Protein AF-M0MX27-F1 (afdb_monomer_lite)

pLDDT: mean 81.48, std 14.52, range [34.75, 96.44]

Secondary structure (DSSP, 8-state):
----PPEEEEEEETTS--TTT-HHHHHHHHHHHHHS--TTSEEEEEE-GGGGGS-HHHHHHT---EEEPPHHHHHHS-HHHHHHHHHHSEEEEEEEEETTTTEEEEEEETTSPPHHHHHHHHHHHHHTT--HHHHHHHIIIIIS--S-HHHHHHHHTS-HHHHHHHHHHHHHHHH--

Radius of gyration: 20.08 Å; chains: 1; bounding box: 51×32×52 Å

Structure (mmCIF, N/CA/C/O backbone):
data_AF-M0MX27-F1
#
_entry.id   AF-M0MX27-F1
#
loop_
_atom_site.group_PDB
_atom_site.id
_atom_site.type_symbol
_atom_site.label_atom_id
_atom_site.label_alt_id
_atom_site.label_comp_id
_atom_site.label_asym_id
_atom_site.label_entity_id
_atom_site.label_seq_id
_atom_site.pdbx_PDB_ins_code
_atom_site.Cartn_x
_atom_site.Cartn_y
_atom_site.Cartn_z
_atom_site.occupancy
_atom_site.B_iso_or_equiv
_atom_site.auth_seq_id
_atom_site.auth_comp_id
_atom_site.auth_asym_id
_atom_site.auth_atom_id
_atom_site.pdbx_PDB_model_num
ATOM 1 N N . MET A 1 1 ? 11.249 -18.475 15.897 1.00 34.97 1 MET A N 1
ATOM 2 C CA . MET A 1 1 ? 10.900 -17.056 16.080 1.00 34.97 1 MET A CA 1
ATOM 3 C C . MET A 1 1 ? 9.989 -16.742 14.912 1.00 34.97 1 MET A C 1
ATOM 5 O O . MET A 1 1 ? 10.498 -16.538 13.819 1.00 34.97 1 MET A O 1
ATOM 9 N N . GLU A 1 2 ? 8.679 -16.933 15.076 1.00 34.75 2 GLU A N 1
ATOM 10 C CA . GLU A 1 2 ? 7.717 -16.575 14.026 1.00 34.75 2 GLU A CA 1
ATOM 11 C C . GLU A 1 2 ? 7.849 -15.070 13.804 1.00 34.75 2 GLU A C 1
ATOM 13 O O . GLU A 1 2 ? 7.748 -14.300 14.761 1.00 34.75 2 GLU A O 1
ATOM 18 N N . SER A 1 3 ? 8.163 -14.638 12.580 1.00 40.03 3 SER A N 1
ATOM 19 C CA . SER A 1 3 ? 7.874 -13.253 12.240 1.00 40.03 3 SER A CA 1
ATOM 20 C C . SER A 1 3 ? 6.366 -13.125 12.364 1.00 40.03 3 SER A C 1
ATOM 22 O O . SER A 1 3 ? 5.639 -13.855 11.700 1.00 40.03 3 SER A O 1
ATOM 24 N N . ALA A 1 4 ? 5.885 -12.258 13.252 1.00 55.31 4 ALA A N 1
ATOM 25 C CA . ALA A 1 4 ? 4.503 -11.823 13.159 1.00 55.31 4 ALA A CA 1
ATOM 26 C C . ALA A 1 4 ? 4.386 -11.136 11.793 1.00 55.31 4 ALA A C 1
ATOM 28 O O . ALA A 1 4 ? 4.920 -10.042 11.588 1.00 55.31 4 ALA A O 1
ATOM 29 N N . ASP A 1 5 ? 3.863 -11.850 10.804 1.00 77.56 5 ASP A N 1
ATOM 30 C CA . ASP A 1 5 ? 3.727 -11.319 9.459 1.00 77.56 5 ASP A CA 1
ATOM 31 C C . ASP A 1 5 ? 2.783 -10.119 9.493 1.00 77.56 5 ASP A C 1
ATOM 33 O O . ASP A 1 5 ? 1.868 -10.047 10.310 1.00 77.56 5 ASP A O 1
ATOM 37 N N . ARG A 1 6 ? 3.050 -9.131 8.635 1.00 85.06 6 ARG A N 1
ATOM 38 C CA . ARG A 1 6 ? 2.190 -7.952 8.518 1.00 85.06 6 ARG A CA 1
ATOM 39 C C . ARG A 1 6 ? 0.797 -8.407 8.086 1.00 85.06 6 ARG A C 1
ATOM 41 O O . ARG A 1 6 ? 0.659 -9.120 7.089 1.00 85.06 6 ARG A O 1
ATOM 48 N N . GLU A 1 7 ? -0.212 -7.959 8.809 1.00 88.50 7 GLU A N 1
ATOM 49 C CA . GLU A 1 7 ? -1.615 -8.248 8.557 1.00 88.50 7 GLU A CA 1
ATOM 50 C C . GLU A 1 7 ? -2.208 -7.187 7.631 1.00 88.50 7 GLU A C 1
ATOM 52 O O . GLU A 1 7 ? -1.763 -6.035 7.618 1.00 88.50 7 GLU A O 1
ATOM 57 N N . LEU A 1 8 ? -3.220 -7.569 6.849 1.00 89.38 8 LEU A N 1
ATOM 58 C CA . LEU A 1 8 ? -4.034 -6.599 6.127 1.00 89.38 8 LEU A CA 1
ATOM 59 C C . LEU A 1 8 ? -5.048 -6.014 7.103 1.00 89.38 8 LEU A C 1
ATOM 61 O O . LEU A 1 8 ? -5.839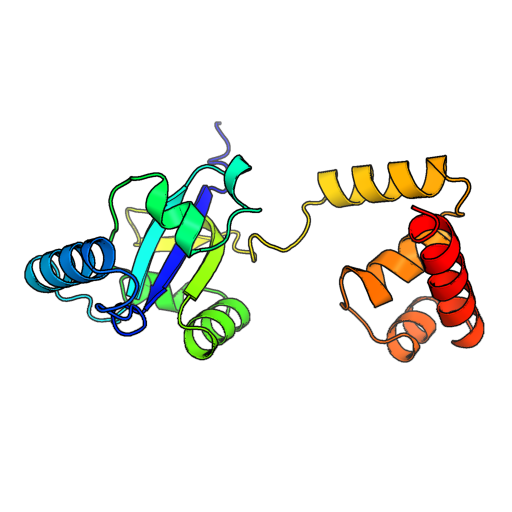 -6.748 7.692 1.00 89.38 8 LEU A O 1
ATOM 65 N N . ILE A 1 9 ? -5.032 -4.697 7.261 1.00 91.06 9 ILE A N 1
ATOM 66 C CA . ILE A 1 9 ? -5.919 -3.988 8.177 1.00 91.06 9 ILE A CA 1
ATOM 67 C C . ILE A 1 9 ? -6.643 -2.897 7.399 1.00 91.06 9 ILE A C 1
ATOM 69 O O . ILE A 1 9 ? -6.032 -2.072 6.720 1.00 91.06 9 ILE A O 1
ATOM 73 N N . THR A 1 10 ? -7.967 -2.894 7.487 1.00 90.75 10 THR A N 1
ATOM 74 C CA . THR A 1 10 ? -8.823 -1.865 6.896 1.00 90.75 10 THR A CA 1
ATOM 75 C C . THR A 1 10 ? -9.286 -0.922 7.990 1.00 90.75 10 THR A C 1
ATOM 77 O O . THR A 1 10 ? -9.959 -1.370 8.915 1.00 90.75 10 THR A O 1
ATOM 80 N N . LEU A 1 11 ? -8.959 0.366 7.884 1.00 90.06 11 LEU A N 1
ATOM 81 C CA . LEU A 1 11 ? -9.468 1.416 8.765 1.00 90.06 11 LEU A CA 1
ATOM 82 C C . LEU A 1 11 ? -10.557 2.203 8.043 1.00 90.06 11 LEU A C 1
ATOM 84 O O . LEU A 1 11 ? -10.432 2.476 6.851 1.00 90.06 11 LEU A O 1
ATOM 88 N N . PHE A 1 12 ? -11.619 2.571 8.751 1.00 87.56 12 PHE A N 1
ATOM 89 C CA . PHE A 1 12 ? -12.753 3.283 8.172 1.00 87.56 12 PHE A CA 1
ATOM 90 C C . PHE A 1 12 ? -13.439 4.188 9.195 1.00 87.56 12 PHE A C 1
ATOM 92 O O . PHE A 1 12 ? -13.598 3.845 10.370 1.00 87.56 12 PHE A O 1
ATOM 99 N N . GLU A 1 13 ? -13.837 5.373 8.739 1.00 85.94 13 GLU A N 1
ATOM 100 C CA . GLU A 1 13 ? -14.572 6.348 9.526 1.00 85.94 13 GLU A CA 1
ATOM 101 C C . GLU A 1 13 ? -16.010 5.873 9.719 1.00 85.94 13 GLU A C 1
ATOM 103 O O . GLU A 1 13 ? -16.756 5.594 8.781 1.00 85.94 13 GLU A O 1
ATOM 108 N N . THR A 1 14 ? -16.448 5.859 10.971 1.00 72.12 14 THR A N 1
ATOM 109 C CA . THR A 1 14 ? -17.791 5.413 11.346 1.00 72.12 14 THR A CA 1
ATOM 110 C C . THR A 1 14 ? -18.919 6.277 10.775 1.00 72.12 14 THR A C 1
ATOM 112 O O . THR A 1 14 ? -20.075 5.855 10.785 1.00 72.12 14 THR A O 1
ATOM 115 N N . LYS A 1 15 ? -18.634 7.512 10.339 1.00 64.81 15 LYS A N 1
ATOM 116 C CA . LYS A 1 15 ? -19.615 8.434 9.735 1.00 64.81 15 LYS A CA 1
ATOM 117 C C . LYS A 1 15 ? -19.691 8.326 8.212 1.00 64.81 15 LYS A C 1
ATOM 119 O O . LYS A 1 15 ? -20.680 8.787 7.654 1.00 64.81 15 LYS A O 1
ATOM 124 N N . ALA A 1 16 ? -18.691 7.729 7.564 1.00 56.47 16 ALA A N 1
ATOM 125 C CA . ALA A 1 16 ? -18.582 7.692 6.107 1.00 56.47 16 ALA A CA 1
ATOM 126 C C . ALA A 1 16 ? -19.465 6.614 5.448 1.00 56.47 16 ALA A C 1
ATOM 128 O O . ALA A 1 16 ? -19.604 6.590 4.227 1.00 56.47 16 ALA A O 1
ATOM 129 N N . VAL A 1 17 ? -20.084 5.727 6.233 1.00 57.91 17 VAL A N 1
ATOM 130 C CA . VAL A 1 17 ? -20.996 4.703 5.712 1.00 57.91 17 VAL A CA 1
ATOM 131 C C . VAL A 1 17 ? -22.394 5.287 5.534 1.00 57.91 17 VAL A C 1
ATOM 133 O O . VAL A 1 17 ? -23.084 5.566 6.516 1.00 57.91 17 VAL A O 1
ATOM 136 N N . ASP A 1 18 ? -22.836 5.419 4.283 1.00 60.12 18 ASP A N 1
ATOM 137 C CA . ASP A 1 18 ? -24.215 5.785 3.965 1.00 60.12 18 ASP A CA 1
ATOM 138 C C . ASP A 1 18 ? -25.169 4.605 4.269 1.00 60.12 18 ASP A C 1
ATOM 140 O O . ASP A 1 18 ? -25.081 3.545 3.638 1.00 60.12 18 ASP A O 1
ATOM 144 N N . PRO A 1 19 ? -26.121 4.769 5.211 1.00 58.81 19 PRO A N 1
ATOM 145 C CA . PRO A 1 19 ? -27.066 3.718 5.580 1.00 58.81 19 PRO A CA 1
ATOM 146 C C . PRO A 1 19 ? -27.989 3.289 4.437 1.00 58.81 19 PRO A C 1
ATOM 148 O O . PRO A 1 19 ? -28.579 2.212 4.508 1.00 58.81 19 PRO A O 1
ATOM 151 N N . ASN A 1 20 ? -28.153 4.127 3.409 1.00 61.09 20 ASN A N 1
ATOM 152 C CA . ASN A 1 20 ? -29.026 3.834 2.276 1.00 61.09 20 ASN A CA 1
ATOM 153 C C . ASN A 1 20 ? -28.351 2.925 1.248 1.00 61.09 20 ASN A C 1
ATOM 155 O O . ASN A 1 20 ? -29.034 2.143 0.589 1.00 61.09 20 ASN A O 1
ATOM 159 N N . THR A 1 21 ? -27.027 3.013 1.115 1.00 60.88 21 THR A N 1
ATOM 160 C CA . THR A 1 21 ? -26.244 2.142 0.231 1.00 60.88 21 THR A CA 1
ATOM 161 C C . THR A 1 21 ? -25.744 0.890 0.946 1.00 60.88 21 THR A C 1
ATOM 163 O O . THR A 1 21 ? -25.682 -0.159 0.310 1.00 60.88 21 THR A O 1
ATOM 166 N N . GLN A 1 22 ? -25.440 0.951 2.251 1.00 58.53 22 GLN A N 1
ATOM 167 C CA . GLN A 1 22 ? -24.951 -0.201 3.024 1.00 58.53 22 GLN A CA 1
ATOM 168 C C . GLN A 1 22 ? -25.613 -0.320 4.415 1.00 58.53 22 GLN A C 1
ATOM 170 O O . GLN A 1 22 ? -25.009 0.009 5.441 1.00 58.53 22 GLN A O 1
ATOM 175 N N . PRO A 1 23 ? -26.862 -0.823 4.483 1.00 65.81 23 PRO A N 1
ATOM 176 C CA . PRO A 1 23 ? -27.666 -0.820 5.708 1.00 65.81 23 PRO A CA 1
ATOM 177 C C . PRO A 1 23 ? -27.153 -1.769 6.802 1.00 65.81 23 PRO A C 1
ATOM 179 O O . PRO A 1 23 ? -27.266 -1.446 7.985 1.00 65.81 23 PRO A O 1
ATOM 182 N N . GLU A 1 24 ? -26.576 -2.918 6.442 1.00 65.25 24 GLU A N 1
ATOM 183 C CA . GLU A 1 24 ? -26.040 -3.885 7.415 1.00 65.25 24 GLU A CA 1
ATOM 184 C C . GLU A 1 24 ? -24.721 -3.402 8.038 1.00 65.25 24 GLU A C 1
ATOM 186 O O . GLU A 1 24 ? -24.561 -3.469 9.258 1.00 65.25 24 GLU A O 1
ATOM 191 N N . LEU A 1 25 ? -23.825 -2.806 7.237 1.00 62.59 25 LEU A N 1
ATOM 192 C CA . LEU A 1 25 ? -22.612 -2.142 7.730 1.00 62.59 25 LEU A CA 1
ATOM 193 C C . LEU A 1 25 ? -22.977 -0.969 8.645 1.00 62.59 25 LEU A C 1
ATOM 195 O O . LEU A 1 25 ? -22.477 -0.877 9.764 1.00 62.59 25 LEU A O 1
ATOM 199 N N . ALA A 1 26 ? -23.907 -0.110 8.219 1.00 64.44 26 ALA A N 1
ATOM 200 C CA . ALA A 1 26 ? -24.359 1.013 9.035 1.00 64.44 26 ALA A CA 1
ATOM 201 C C . ALA A 1 26 ? -24.946 0.553 10.382 1.00 64.44 26 ALA A C 1
ATOM 203 O O . ALA A 1 26 ? -24.665 1.174 11.408 1.00 64.44 26 ALA A O 1
ATOM 204 N N . ARG A 1 27 ? -25.704 -0.557 10.408 1.00 65.50 27 ARG A N 1
ATOM 205 C CA . ARG A 1 27 ? -26.219 -1.172 11.645 1.00 65.50 27 ARG A CA 1
ATOM 206 C C . ARG A 1 27 ? -25.106 -1.700 12.537 1.00 65.50 27 ARG A C 1
ATOM 208 O O . ARG A 1 27 ? -25.087 -1.349 13.713 1.00 65.50 27 ARG A O 1
ATOM 215 N N . GLN A 1 28 ? -24.165 -2.475 12.000 1.00 64.06 28 GLN A N 1
ATOM 216 C CA . GLN A 1 28 ? -23.041 -2.983 12.790 1.00 64.06 28 GLN A CA 1
ATOM 217 C C . GLN A 1 28 ? -22.176 -1.847 13.340 1.00 64.06 28 GLN A C 1
ATOM 219 O O . GLN A 1 28 ? -21.775 -1.901 14.500 1.00 64.06 28 GLN A O 1
ATOM 224 N N . MET A 1 29 ? -21.930 -0.785 12.569 1.00 61.94 29 MET A N 1
ATOM 2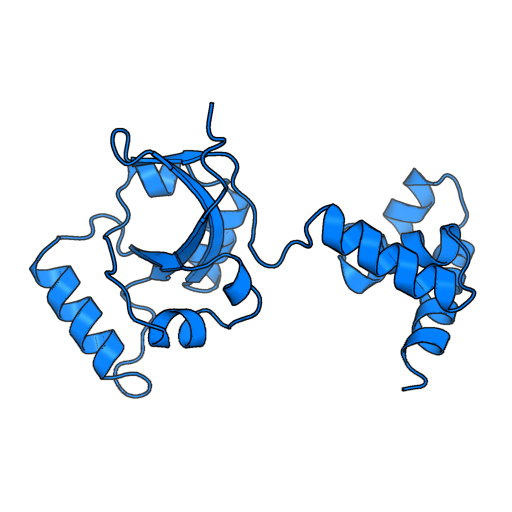25 C CA . MET A 1 29 ? -21.204 0.391 13.058 1.00 61.94 29 MET A CA 1
ATOM 226 C C . MET A 1 29 ? -21.987 1.147 14.136 1.00 61.94 29 MET A C 1
ATOM 228 O O . MET A 1 29 ? -21.386 1.620 15.099 1.00 61.94 29 MET A O 1
ATOM 232 N N . LEU A 1 30 ? -23.318 1.233 14.025 1.00 63.06 30 LEU A N 1
ATOM 233 C CA . LEU A 1 30 ? -24.173 1.789 15.078 1.00 63.06 30 LEU A CA 1
ATOM 234 C C . LEU A 1 30 ? -24.120 0.949 16.360 1.00 63.06 30 LEU A C 1
ATOM 236 O O . LEU A 1 30 ? -23.945 1.506 17.441 1.00 63.06 30 LEU A O 1
ATOM 240 N N . GLU A 1 31 ? -24.225 -0.375 16.243 1.00 60.94 31 GLU A N 1
ATOM 241 C CA . GLU A 1 31 ? -24.144 -1.305 17.374 1.00 60.94 31 GLU A CA 1
ATOM 242 C C . GLU A 1 31 ? -22.762 -1.262 18.043 1.00 60.94 31 GLU A C 1
ATOM 244 O O . GLU A 1 31 ? -22.656 -1.252 19.275 1.00 60.94 31 GLU A O 1
ATOM 249 N N . SER A 1 32 ? -21.704 -1.156 17.236 1.00 53.88 32 SER A N 1
ATOM 250 C CA . SER A 1 32 ? -20.318 -1.007 17.690 1.00 53.88 32 SER A CA 1
ATOM 251 C C . SER A 1 32 ? -20.106 0.325 18.407 1.00 53.88 32 SER A C 1
ATOM 253 O O . SER A 1 32 ? -19.548 0.331 19.498 1.00 53.88 32 SER A O 1
ATOM 255 N N . ARG A 1 33 ? -20.646 1.433 17.874 1.00 52.28 33 ARG A N 1
ATOM 256 C CA . ARG A 1 33 ? -20.658 2.757 18.528 1.00 52.28 33 ARG A CA 1
ATOM 257 C C . ARG A 1 33 ? -21.365 2.746 19.880 1.00 52.28 33 ARG A C 1
ATOM 259 O O . ARG A 1 33 ? -20.953 3.459 20.788 1.00 52.28 33 ARG A O 1
ATOM 266 N N . THR A 1 34 ? -22.437 1.966 20.024 1.00 50.59 34 THR A N 1
ATOM 267 C CA . THR A 1 34 ? -23.141 1.832 21.310 1.00 50.59 34 THR A CA 1
ATOM 268 C C . THR A 1 34 ? -22.417 0.941 22.318 1.00 50.59 34 THR A C 1
ATOM 270 O O . THR A 1 34 ? -22.643 1.098 23.515 1.00 50.59 34 THR A O 1
ATOM 273 N N . LYS A 1 35 ? -21.556 0.016 21.870 1.00 46.22 35 LYS A N 1
ATOM 274 C CA . LYS A 1 35 ? -20.771 -0.868 22.752 1.00 46.22 35 LYS A CA 1
ATOM 275 C C . LYS A 1 35 ? -19.398 -0.314 23.104 1.00 46.22 35 LYS A C 1
ATOM 277 O O . LYS A 1 35 ? -18.900 -0.602 24.187 1.00 46.22 35 LYS A O 1
ATOM 282 N N . VAL A 1 36 ? -18.801 0.473 22.218 1.00 46.38 36 VAL A N 1
ATOM 283 C CA . VAL A 1 36 ? -17.537 1.151 22.457 1.00 46.38 36 VAL A CA 1
ATOM 284 C C . VAL A 1 36 ? -17.676 2.562 21.921 1.00 46.38 36 VAL A C 1
ATOM 286 O O . VAL A 1 36 ? -17.872 2.764 20.722 1.00 46.38 36 VAL A O 1
ATOM 289 N N . ALA A 1 37 ? -17.597 3.546 22.813 1.00 46.06 37 ALA A N 1
ATOM 290 C CA . ALA A 1 37 ? -17.372 4.919 22.409 1.00 46.06 37 ALA A CA 1
ATOM 291 C C . ALA A 1 37 ? -16.020 4.936 21.682 1.00 46.06 37 ALA A C 1
ATOM 293 O O . ALA A 1 37 ? -14.976 4.961 22.320 1.00 46.06 37 ALA A O 1
ATOM 294 N N . SER A 1 38 ? -16.025 4.794 20.354 1.00 54.91 38 SER A N 1
ATOM 295 C CA . SER A 1 38 ? -14.837 5.025 19.538 1.00 54.91 38 SER A CA 1
ATOM 296 C C . SER A 1 38 ? -14.507 6.501 19.714 1.00 54.91 38 SER A C 1
ATOM 298 O O . SER A 1 38 ? -15.138 7.360 19.100 1.00 54.91 38 SER A O 1
ATOM 300 N N . GLU A 1 39 ? -13.581 6.782 20.628 1.00 63.84 39 GLU A N 1
ATOM 301 C CA . GLU A 1 39 ? -13.116 8.130 20.972 1.00 63.84 39 GLU A CA 1
ATOM 302 C C . GLU A 1 39 ? -12.617 8.862 19.717 1.00 63.84 39 GLU A C 1
ATOM 304 O O . GLU A 1 39 ? -12.821 10.063 19.565 1.00 63.84 39 GLU A O 1
ATOM 309 N N . THR A 1 40 ? -12.083 8.104 18.755 1.00 80.94 40 THR A N 1
ATOM 310 C CA . THR A 1 40 ? -11.529 8.603 17.493 1.00 80.94 40 THR A CA 1
ATOM 311 C C . THR A 1 40 ? -12.531 8.674 16.337 1.00 80.94 40 THR A C 1
ATOM 313 O O . THR A 1 40 ? -12.258 9.315 15.326 1.00 80.94 40 THR A O 1
ATOM 316 N N . GLY A 1 41 ? -13.684 8.006 16.433 1.00 84.25 41 GLY A N 1
ATOM 317 C CA . GLY A 1 41 ? -14.641 7.886 15.331 1.00 84.25 41 GLY A CA 1
ATOM 318 C C . GLY A 1 41 ? -14.243 6.904 14.219 1.00 84.25 41 GLY A C 1
ATOM 319 O O . GLY A 1 41 ? -14.989 6.803 13.239 1.00 84.25 41 GLY A O 1
ATOM 320 N N . TYR A 1 42 ? -13.150 6.151 14.373 1.00 87.62 42 TYR A N 1
ATOM 321 C CA . TYR A 1 42 ? -12.682 5.143 13.416 1.00 87.62 42 TYR A CA 1
ATOM 322 C C . TYR A 1 42 ? -12.837 3.709 13.944 1.00 87.62 42 TYR A C 1
ATOM 324 O O . TYR A 1 42 ? -12.729 3.442 15.147 1.00 87.62 42 TYR A O 1
ATOM 332 N N . MET A 1 43 ? -13.055 2.768 13.023 1.00 87.12 43 MET A N 1
ATOM 333 C CA . MET A 1 43 ? -12.933 1.329 13.274 1.00 87.12 43 MET A CA 1
ATOM 334 C C . MET A 1 43 ? -11.857 0.716 12.385 1.00 87.12 43 MET A C 1
ATOM 336 O O . MET A 1 43 ? -11.546 1.244 11.321 1.00 87.12 43 MET A O 1
ATOM 340 N N . MET A 1 44 ? -11.320 -0.415 12.827 1.00 89.31 44 MET A N 1
ATOM 341 C CA . MET A 1 44 ? -10.407 -1.257 12.073 1.00 89.31 44 MET A CA 1
ATOM 342 C C . MET A 1 44 ? -10.938 -2.684 11.961 1.00 89.31 44 MET A C 1
ATOM 344 O O . MET A 1 44 ? -11.657 -3.171 12.837 1.00 89.31 44 MET A O 1
ATOM 348 N N . LYS A 1 45 ? -10.560 -3.368 10.886 1.00 87.94 45 LYS A N 1
ATOM 349 C CA . LYS A 1 45 ? -10.872 -4.775 10.647 1.00 87.94 45 LYS A CA 1
ATOM 350 C C . LYS A 1 45 ? -9.641 -5.485 10.097 1.00 87.94 45 LYS A C 1
ATOM 352 O O . LYS A 1 45 ? -8.987 -4.960 9.200 1.00 87.94 45 LYS A O 1
ATOM 357 N N . PHE A 1 46 ? -9.364 -6.674 10.618 1.00 87.38 46 PHE A N 1
ATOM 358 C CA . PHE A 1 46 ? -8.297 -7.542 10.128 1.00 87.38 46 PHE A CA 1
ATOM 359 C C . PHE A 1 46 ? -8.806 -8.384 8.958 1.00 87.38 46 PHE A C 1
ATOM 361 O O . PHE A 1 46 ? -9.937 -8.876 8.976 1.00 87.38 46 PHE A O 1
ATOM 368 N N . GLY A 1 47 ? -7.968 -8.543 7.944 1.00 84.38 47 GLY A N 1
ATOM 369 C CA . GLY A 1 47 ? -8.235 -9.342 6.760 1.00 84.38 47 GLY A CA 1
ATOM 370 C C . GLY A 1 47 ? -7.025 -10.176 6.358 1.00 84.38 47 GLY A C 1
ATOM 371 O O . GLY A 1 47 ? -5.915 -10.013 6.866 1.00 84.38 47 GLY A O 1
ATOM 372 N N . GLU A 1 48 ? -7.237 -11.079 5.407 1.00 81.62 48 GLU A N 1
ATOM 373 C CA . GLU A 1 48 ? -6.141 -11.848 4.824 1.00 81.62 48 GLU A CA 1
ATOM 374 C C . GLU A 1 48 ? -5.352 -11.001 3.826 1.00 81.62 48 GLU A C 1
ATOM 376 O O . GLU A 1 48 ? -5.918 -10.266 3.019 1.00 81.62 48 GLU A O 1
ATOM 381 N N . ARG A 1 49 ? -4.026 -11.155 3.813 1.00 76.75 49 ARG A N 1
ATOM 382 C CA . ARG A 1 49 ? -3.135 -10.425 2.897 1.00 76.75 49 ARG A CA 1
ATOM 383 C C . ARG A 1 49 ? -3.455 -10.656 1.413 1.00 76.75 49 ARG A C 1
ATOM 385 O O . ARG A 1 49 ? -3.228 -9.769 0.591 1.00 76.75 49 ARG A O 1
ATOM 392 N N . SER A 1 50 ? -4.012 -11.819 1.074 1.00 76.00 50 SER A N 1
ATOM 393 C CA . SER A 1 50 ? -4.541 -12.163 -0.257 1.00 76.00 50 SER A CA 1
ATOM 394 C C . SER A 1 50 ? -5.632 -11.195 -0.735 1.00 76.00 50 SER A C 1
ATOM 396 O O . SER A 1 50 ? -5.785 -10.992 -1.938 1.00 76.00 50 SER A O 1
ATOM 398 N N . HIS A 1 51 ? -6.347 -10.550 0.188 1.00 79.38 51 HIS A N 1
ATOM 399 C CA . HIS A 1 51 ? -7.465 -9.653 -0.093 1.00 79.38 51 HIS A CA 1
ATOM 400 C C . HIS A 1 51 ? -7.067 -8.192 -0.309 1.00 79.38 51 HIS A C 1
ATOM 402 O O . HIS A 1 51 ? -7.935 -7.359 -0.527 1.00 79.38 51 HIS A O 1
ATOM 408 N N . ARG A 1 52 ? -5.774 -7.861 -0.330 1.00 76.88 52 ARG A N 1
ATOM 409 C CA . ARG A 1 52 ? -5.279 -6.483 -0.534 1.00 76.88 52 ARG A CA 1
ATOM 410 C C . ARG A 1 52 ? -5.764 -5.795 -1.822 1.00 76.88 52 ARG A C 1
ATOM 412 O O . ARG A 1 52 ? -5.675 -4.581 -1.940 1.00 76.88 52 ARG A O 1
ATOM 419 N N . ALA A 1 53 ? -6.174 -6.585 -2.819 1.00 70.62 53 ALA A N 1
ATOM 420 C CA . ALA A 1 53 ? -6.674 -6.095 -4.103 1.00 70.62 53 ALA A CA 1
ATOM 421 C C . ALA A 1 53 ? -8.183 -5.807 -4.076 1.00 70.62 53 ALA A C 1
ATOM 423 O O . ALA A 1 53 ? -8.716 -5.249 -5.033 1.00 70.62 53 ALA A O 1
ATOM 424 N N . LEU A 1 54 ? -8.874 -6.217 -3.010 1.00 73.88 54 LEU A N 1
ATOM 425 C CA . LEU A 1 54 ? -10.283 -5.924 -2.813 1.00 73.88 54 LEU A CA 1
ATOM 426 C C . LEU A 1 54 ? -10.460 -4.458 -2.442 1.00 73.88 54 LEU A C 1
ATOM 428 O O . LEU A 1 54 ? -9.618 -3.872 -1.758 1.00 73.88 54 LEU A O 1
ATOM 432 N N . SER A 1 55 ? -11.581 -3.868 -2.854 1.00 67.94 55 SER A N 1
ATOM 433 C CA . SER A 1 55 ? -11.957 -2.564 -2.323 1.00 67.94 55 SER A CA 1
ATOM 434 C C . SER A 1 55 ? -12.207 -2.671 -0.815 1.00 67.94 55 SER A C 1
ATOM 436 O O . SER A 1 55 ? -12.469 -3.747 -0.277 1.00 67.94 55 SER A O 1
ATOM 438 N N . VAL A 1 56 ? -12.143 -1.541 -0.113 1.00 63.91 56 VAL A N 1
ATOM 439 C CA . VAL A 1 56 ? -12.452 -1.461 1.328 1.00 63.91 56 VAL A CA 1
ATOM 440 C C . VAL A 1 56 ? -13.821 -2.074 1.650 1.00 63.91 56 VAL A C 1
ATOM 442 O O . VAL A 1 56 ? -13.976 -2.723 2.682 1.00 63.91 56 VAL A O 1
ATOM 445 N N . TYR A 1 57 ? -14.794 -1.909 0.752 1.00 64.81 57 TYR A N 1
ATOM 446 C CA . TYR A 1 57 ? -16.148 -2.430 0.921 1.00 64.81 57 TYR A CA 1
ATOM 447 C C . TYR A 1 57 ? -16.227 -3.940 0.668 1.00 64.81 57 TYR A C 1
ATOM 449 O O . TYR A 1 57 ? -16.832 -4.656 1.460 1.00 64.81 57 TYR A O 1
ATOM 457 N N . ASP A 1 58 ? -15.530 -4.446 -0.350 1.00 67.81 58 ASP A N 1
ATOM 458 C CA . ASP A 1 58 ? -15.447 -5.891 -0.600 1.00 67.81 58 ASP A CA 1
ATOM 459 C C . ASP A 1 58 ? -14.719 -6.612 0.550 1.00 67.81 58 ASP A C 1
ATOM 461 O O . ASP A 1 58 ? -15.123 -7.691 0.979 1.00 67.81 58 ASP A O 1
ATOM 465 N N . ALA A 1 59 ? -13.674 -5.992 1.116 1.00 60.16 59 ALA A N 1
ATOM 466 C CA . ALA A 1 59 ? -12.972 -6.502 2.295 1.00 60.16 59 ALA A CA 1
ATOM 467 C C . ALA A 1 59 ? -13.866 -6.520 3.553 1.00 60.16 59 ALA A C 1
ATOM 469 O O . ALA A 1 59 ? -13.702 -7.363 4.447 1.00 60.16 59 ALA A O 1
ATOM 470 N N . TYR A 1 60 ? -14.844 -5.616 3.635 1.00 61.09 60 TYR A N 1
ATOM 471 C CA . TYR A 1 60 ? -15.825 -5.608 4.713 1.00 61.09 60 TYR A CA 1
ATOM 472 C C . TYR A 1 60 ? -16.824 -6.775 4.600 1.00 61.09 60 TYR A C 1
ATOM 474 O O . TYR A 1 60 ? -17.068 -7.452 5.605 1.00 61.09 60 TYR A O 1
ATOM 482 N N . ASP A 1 61 ? -17.300 -7.087 3.395 1.00 65.62 61 ASP A N 1
ATOM 483 C CA . ASP A 1 61 ? -18.270 -8.166 3.140 1.00 65.62 61 ASP A CA 1
ATOM 484 C C . ASP A 1 61 ? -17.723 -9.577 3.403 1.00 65.62 61 ASP A C 1
ATOM 486 O O . ASP A 1 61 ? -18.488 -10.508 3.659 1.00 65.62 61 ASP A O 1
ATOM 490 N N . LEU A 1 62 ? -16.398 -9.743 3.453 1.00 63.41 62 LEU A N 1
ATOM 491 C CA . LEU A 1 62 ? -15.754 -11.016 3.804 1.00 63.41 62 LEU A CA 1
ATOM 492 C C . LEU A 1 62 ? -16.014 -11.496 5.248 1.00 63.41 62 LEU A C 1
ATOM 494 O O . LEU A 1 62 ? -15.571 -12.578 5.626 1.00 63.41 62 LEU A O 1
ATOM 498 N N . GLY A 1 63 ? -16.731 -10.718 6.067 1.00 57.31 63 GLY A N 1
ATOM 499 C CA . GLY A 1 63 ? -16.999 -11.049 7.470 1.00 57.31 63 GLY A CA 1
ATOM 500 C C . GLY A 1 63 ? -15.771 -10.871 8.372 1.00 57.31 63 GLY A C 1
ATOM 501 O O . GLY A 1 63 ? -14.673 -10.596 7.897 1.00 57.31 63 GLY A O 1
ATOM 502 N N . GLY A 1 64 ? -15.960 -10.926 9.690 1.00 63.91 64 GLY A N 1
ATOM 503 C CA . GLY A 1 64 ? -14.916 -10.646 10.689 1.00 63.91 64 GLY A CA 1
ATOM 504 C C . GLY A 1 64 ? -15.319 -9.537 11.661 1.00 63.91 64 GLY A C 1
ATOM 505 O O . GLY A 1 64 ? -16.175 -8.711 11.350 1.00 63.91 64 GLY A O 1
ATOM 506 N N . GLN A 1 65 ? -14.736 -9.542 12.861 1.00 71.50 65 GLN A N 1
ATOM 507 C CA . GLN A 1 65 ? -15.054 -8.549 13.888 1.00 71.50 65 GLN A CA 1
ATOM 508 C C . GLN A 1 65 ? -14.370 -7.212 13.588 1.00 71.50 65 GLN A C 1
ATOM 510 O O . GLN A 1 65 ? -13.182 -7.166 13.272 1.00 71.50 65 GLN A O 1
ATOM 515 N N . GLY A 1 66 ? -15.142 -6.129 13.685 1.00 79.06 66 GLY A N 1
ATOM 516 C CA . GLY A 1 66 ? -14.619 -4.768 13.690 1.00 79.06 66 GLY A CA 1
ATOM 517 C C . GLY A 1 66 ? -14.241 -4.348 15.106 1.00 79.06 66 GLY A C 1
ATOM 518 O O . GLY A 1 66 ? -14.966 -4.641 16.059 1.00 79.06 66 GLY A O 1
ATOM 519 N N . TYR A 1 67 ? -13.125 -3.639 15.228 1.00 82.69 67 TYR A N 1
ATOM 520 C CA . TYR A 1 67 ? -12.607 -3.127 16.490 1.00 82.69 67 TYR A CA 1
ATOM 521 C C . TYR A 1 67 ? -12.516 -1.599 16.434 1.00 82.69 67 TYR A C 1
ATOM 523 O O . TYR A 1 67 ? -12.192 -1.045 15.384 1.00 82.69 67 TYR A O 1
ATOM 531 N N . PRO A 1 68 ? -12.800 -0.888 17.530 1.00 85.19 68 PRO A N 1
ATOM 532 C CA . PRO A 1 68 ? -12.578 0.551 17.599 1.00 85.19 68 PRO A CA 1
ATOM 533 C C . PRO A 1 68 ? -11.077 0.854 17.525 1.00 85.19 68 PRO A C 1
ATOM 535 O O . PRO A 1 68 ? -10.265 0.148 18.120 1.00 85.19 68 PRO A O 1
ATOM 538 N N . VAL A 1 69 ? -10.712 1.919 16.815 1.00 88.69 69 VAL A N 1
ATOM 539 C CA . VAL A 1 69 ? -9.331 2.419 16.791 1.00 88.69 69 VAL A CA 1
ATOM 540 C C . VAL A 1 69 ? -9.135 3.335 17.998 1.00 88.69 69 VAL A C 1
ATOM 542 O O . VAL A 1 69 ? -9.865 4.317 18.145 1.00 88.69 69 VAL A O 1
ATOM 545 N N . SER A 1 70 ? -8.179 3.016 18.871 1.00 88.94 70 SER A N 1
ATOM 546 C CA . SER A 1 70 ? -7.810 3.881 20.000 1.00 88.94 70 SER A CA 1
ATOM 547 C C . SER A 1 70 ? -7.041 5.122 19.530 1.00 88.94 70 SER A C 1
ATOM 549 O O . SER A 1 70 ? -6.512 5.145 18.417 1.00 88.94 70 SER A O 1
ATOM 551 N N . GLU A 1 71 ? -6.947 6.151 20.378 1.00 89.00 71 GLU A N 1
ATOM 552 C CA . GLU A 1 71 ? -6.113 7.330 20.090 1.00 89.00 71 GLU A CA 1
ATOM 553 C C . GLU A 1 71 ? -4.653 6.929 19.847 1.00 89.00 71 GLU A C 1
ATOM 555 O O . GLU A 1 71 ? -4.079 7.310 18.832 1.00 89.00 71 GLU A O 1
ATOM 560 N N . THR A 1 72 ? -4.093 6.057 20.692 1.00 90.25 72 THR A N 1
ATOM 561 C CA . THR A 1 72 ? -2.731 5.518 20.538 1.00 90.25 72 THR A CA 1
ATOM 562 C C . THR A 1 72 ? -2.528 4.830 19.186 1.00 90.25 72 THR A C 1
ATOM 564 O O . THR A 1 72 ? -1.539 5.087 18.495 1.00 90.25 72 THR A O 1
ATOM 567 N N . ALA A 1 73 ? -3.498 4.021 18.748 1.00 92.75 73 ALA A N 1
ATOM 568 C CA . ALA A 1 73 ? -3.431 3.350 17.455 1.00 92.75 73 ALA A CA 1
ATOM 569 C C . ALA A 1 73 ? -3.448 4.371 16.313 1.00 92.75 73 ALA A C 1
ATOM 571 O O . ALA A 1 73 ? -2.612 4.306 15.413 1.00 92.75 73 ALA A O 1
ATOM 572 N N . LEU A 1 74 ? -4.344 5.359 16.369 1.00 92.50 74 LEU A N 1
ATOM 573 C CA . LEU A 1 74 ? -4.415 6.421 15.368 1.00 92.50 74 LEU A CA 1
ATOM 574 C C . LEU A 1 74 ? -3.118 7.252 15.323 1.00 92.50 74 LEU A C 1
ATOM 576 O O . LEU A 1 74 ? -2.607 7.549 14.242 1.00 92.50 74 LEU A O 1
ATOM 580 N N . GLU A 1 75 ? -2.549 7.596 16.476 1.00 92.94 75 GLU A N 1
ATOM 581 C CA . GLU A 1 75 ? -1.313 8.378 16.593 1.00 92.94 75 GLU A CA 1
ATOM 582 C C . GLU A 1 75 ? -0.068 7.618 16.116 1.00 92.94 75 GLU A C 1
ATOM 584 O O . GLU A 1 75 ? 0.832 8.235 15.538 1.00 92.94 75 GLU A O 1
ATOM 589 N N . SER A 1 76 ? -0.043 6.291 16.275 1.00 94.88 76 SER A N 1
ATOM 590 C CA . SER A 1 76 ? 1.046 5.429 15.790 1.00 94.88 76 SER A CA 1
ATOM 591 C C . SER A 1 76 ? 1.112 5.320 14.259 1.00 94.88 76 SER A C 1
ATOM 593 O O . SER A 1 76 ? 2.152 4.965 13.699 1.00 94.88 76 SER A O 1
ATOM 595 N N . LEU A 1 77 ? 0.029 5.659 13.546 1.00 93.81 77 LEU A N 1
ATOM 596 C CA . LEU A 1 77 ? 0.021 5.618 12.086 1.00 93.81 77 LEU A CA 1
ATOM 597 C C . LEU A 1 77 ? 0.962 6.671 11.481 1.00 93.81 77 LEU A C 1
ATOM 599 O O . LEU A 1 77 ? 0.966 7.833 11.902 1.00 93.81 77 LEU A O 1
ATOM 603 N N . PRO A 1 78 ? 1.687 6.325 10.403 1.00 91.50 78 PRO A N 1
ATOM 604 C CA . PRO A 1 78 ? 2.404 7.306 9.606 1.00 91.50 78 PRO A CA 1
ATOM 605 C C . PRO A 1 78 ? 1.490 8.434 9.110 1.00 91.50 78 PRO A C 1
ATOM 607 O O . PRO A 1 78 ? 0.354 8.202 8.692 1.00 91.50 78 PRO A O 1
ATOM 610 N N . ALA A 1 79 ? 2.015 9.662 9.080 1.00 88.44 79 ALA A N 1
ATOM 611 C CA . ALA A 1 79 ? 1.241 10.856 8.729 1.00 88.44 79 ALA A CA 1
ATOM 612 C C . ALA A 1 79 ? 0.541 10.763 7.359 1.00 88.44 79 ALA A C 1
ATOM 614 O O . ALA A 1 79 ? -0.581 11.237 7.217 1.00 88.44 79 ALA A O 1
ATOM 615 N N . TYR A 1 80 ? 1.168 10.126 6.364 1.00 83.56 80 TYR A N 1
ATOM 616 C CA . TYR A 1 80 ? 0.581 9.964 5.030 1.00 83.56 80 TYR A CA 1
ATOM 617 C C . TYR A 1 80 ? -0.623 9.005 5.019 1.00 83.56 80 TYR A C 1
ATOM 619 O O . TYR A 1 80 ? -1.578 9.225 4.280 1.00 83.56 80 TYR A O 1
ATOM 627 N N . ILE A 1 81 ? -0.616 7.977 5.872 1.00 91.00 81 ILE A N 1
ATOM 628 C CA . ILE A 1 81 ? -1.741 7.046 6.025 1.00 91.00 81 ILE A CA 1
ATOM 629 C C . ILE A 1 81 ? -2.897 7.737 6.735 1.00 91.00 81 ILE A C 1
ATOM 631 O O . ILE A 1 81 ? -4.034 7.609 6.287 1.00 91.00 81 ILE A O 1
ATOM 635 N N . ARG A 1 82 ? -2.615 8.516 7.789 1.00 91.50 82 ARG A N 1
ATOM 636 C CA . ARG A 1 82 ? -3.639 9.348 8.439 1.00 91.50 82 ARG A CA 1
ATOM 637 C C . ARG A 1 82 ? -4.272 10.329 7.462 1.00 91.50 82 ARG A C 1
ATOM 639 O O . ARG A 1 82 ? -5.489 10.402 7.399 1.00 91.50 82 ARG A O 1
ATOM 646 N N . ALA A 1 83 ? -3.462 11.014 6.657 1.00 84.44 83 ALA A N 1
ATOM 647 C CA . ALA A 1 83 ? -3.968 11.943 5.652 1.00 84.44 83 ALA A CA 1
ATOM 648 C C . ALA A 1 83 ? -4.891 11.252 4.630 1.00 84.44 83 ALA A C 1
ATOM 650 O O . ALA A 1 83 ? -5.921 11.814 4.269 1.00 84.44 83 ALA A O 1
ATOM 651 N N . ASN A 1 84 ? -4.561 10.030 4.189 1.00 85.38 84 ASN A N 1
ATOM 652 C CA . ASN A 1 84 ? -5.449 9.242 3.325 1.00 85.38 84 ASN A CA 1
ATOM 653 C C . ASN A 1 84 ? -6.746 8.848 4.049 1.00 85.38 84 ASN A C 1
ATOM 655 O O . ASN A 1 84 ? -7.825 9.031 3.495 1.00 85.38 84 ASN A O 1
ATOM 659 N N . LEU A 1 85 ? -6.652 8.375 5.295 1.00 89.81 85 LEU A N 1
ATOM 660 C CA . LEU A 1 85 ? -7.816 8.008 6.104 1.00 89.81 85 LEU A CA 1
ATOM 661 C C . LEU A 1 85 ? -8.762 9.200 6.337 1.00 89.81 85 LEU A C 1
ATOM 663 O O . LEU A 1 85 ? -9.970 9.044 6.205 1.00 89.81 85 LEU A O 1
ATOM 667 N N . GLU A 1 86 ? -8.227 10.382 6.643 1.00 87.69 86 GLU A N 1
ATOM 668 C CA . GLU A 1 86 ? -9.003 11.615 6.835 1.00 87.69 86 GLU A CA 1
ATOM 669 C C . GLU A 1 86 ? -9.631 12.120 5.528 1.00 87.69 86 GLU A C 1
ATOM 671 O O . GLU A 1 86 ? -10.758 12.612 5.536 1.00 87.69 86 GLU A O 1
ATOM 676 N N . ARG A 1 87 ? -8.910 12.014 4.402 1.00 84.06 87 ARG A N 1
ATOM 677 C CA . ARG A 1 87 ? -9.391 12.467 3.088 1.00 84.06 87 ARG A CA 1
ATOM 678 C C . ARG A 1 87 ? -10.499 11.571 2.543 1.00 84.06 87 ARG A C 1
ATOM 680 O O . ARG A 1 87 ? -11.502 12.080 2.050 1.00 84.06 87 ARG A O 1
ATOM 687 N N . ASP A 1 88 ? -10.289 10.260 2.603 1.00 84.62 88 ASP A N 1
ATOM 688 C CA . ASP A 1 88 ? -11.115 9.278 1.895 1.00 84.62 88 ASP A CA 1
ATOM 689 C C . ASP A 1 88 ? -12.117 8.579 2.833 1.00 84.62 88 ASP A C 1
ATOM 691 O O . ASP A 1 88 ? -12.979 7.820 2.389 1.00 84.62 88 ASP A O 1
ATOM 695 N N . GLY A 1 89 ? -12.011 8.815 4.146 1.00 84.75 89 GLY A N 1
ATOM 696 C CA . GLY A 1 89 ? -12.828 8.170 5.174 1.00 84.75 89 GLY A CA 1
ATOM 697 C C . GLY A 1 89 ? -12.511 6.684 5.357 1.00 84.75 89 GLY A C 1
ATOM 698 O O . GLY A 1 89 ? -13.192 6.000 6.118 1.00 84.75 89 GLY A O 1
ATOM 699 N N . ASN A 1 90 ? -11.512 6.151 4.653 1.00 88.44 90 ASN A N 1
ATOM 700 C CA . ASN A 1 90 ? -11.041 4.780 4.785 1.00 88.44 90 ASN A CA 1
ATOM 701 C C . ASN A 1 90 ? -9.626 4.605 4.218 1.00 88.44 90 ASN A C 1
ATOM 703 O O . ASN A 1 90 ? -9.168 5.393 3.397 1.00 88.44 90 ASN A O 1
ATOM 707 N N . VAL A 1 91 ? -8.931 3.557 4.660 1.00 89.81 91 VAL A N 1
ATOM 708 C CA . VAL A 1 91 ? -7.638 3.142 4.107 1.00 89.81 91 VAL A CA 1
ATOM 709 C C . VAL A 1 91 ? -7.410 1.648 4.346 1.00 89.81 91 VAL A C 1
ATOM 711 O O . VAL A 1 91 ? -7.842 1.097 5.359 1.00 89.81 91 VAL A O 1
ATOM 714 N N . GLN A 1 92 ? -6.705 0.984 3.429 1.00 90.44 92 GLN A N 1
ATOM 715 C CA . GLN A 1 92 ? -6.149 -0.350 3.661 1.00 90.44 92 GLN A CA 1
ATOM 716 C C . GLN A 1 92 ? -4.640 -0.267 3.840 1.00 90.44 92 GLN A C 1
ATOM 718 O O . GLN A 1 92 ? -3.933 0.333 3.026 1.00 90.44 92 GLN A O 1
ATOM 723 N N . ILE A 1 93 ? -4.151 -0.902 4.898 1.00 92.12 93 ILE A N 1
ATOM 724 C CA . ILE A 1 93 ? -2.740 -0.926 5.260 1.00 92.12 93 ILE A CA 1
ATOM 725 C C . ILE A 1 93 ? -2.267 -2.360 5.446 1.00 92.12 93 ILE A C 1
ATOM 727 O O . ILE A 1 93 ? -3.036 -3.243 5.821 1.00 92.12 93 ILE A O 1
ATOM 731 N N . LEU A 1 94 ? -0.979 -2.573 5.218 1.00 91.31 94 LEU A N 1
ATOM 732 C CA . LEU A 1 94 ? -0.260 -3.706 5.777 1.00 91.31 94 LEU A CA 1
ATOM 733 C C . LEU A 1 94 ? 0.443 -3.210 7.038 1.00 91.31 94 LEU A C 1
ATOM 735 O O . LEU A 1 94 ? 1.159 -2.210 6.978 1.00 91.31 94 LEU A O 1
ATOM 739 N N . ALA A 1 95 ? 0.243 -3.867 8.174 1.00 92.62 95 ALA A N 1
ATOM 740 C CA . ALA A 1 95 ? 0.861 -3.457 9.434 1.00 92.62 95 ALA A CA 1
ATOM 741 C C . ALA A 1 95 ? 1.004 -4.633 10.395 1.00 92.62 95 ALA A C 1
ATOM 743 O O . ALA A 1 95 ? 0.318 -5.641 10.264 1.00 92.62 95 ALA A O 1
ATOM 744 N N . ARG A 1 96 ? 1.872 -4.488 11.391 1.00 92.75 96 ARG A N 1
ATOM 745 C CA . ARG A 1 96 ? 1.825 -5.305 12.604 1.00 92.75 96 ARG A CA 1
ATOM 746 C C . ARG A 1 96 ? 1.078 -4.522 13.669 1.00 92.75 96 ARG A C 1
ATOM 748 O O . ARG A 1 96 ? 1.471 -3.391 13.957 1.00 92.75 96 ARG A O 1
ATOM 755 N N . TYR A 1 97 ? 0.030 -5.110 14.233 1.00 91.44 97 TYR A N 1
ATOM 756 C CA . TYR A 1 97 ? -0.720 -4.489 15.316 1.00 91.44 97 TYR A CA 1
ATOM 757 C C . TYR A 1 97 ? -0.341 -5.107 16.661 1.00 91.44 97 TYR A C 1
ATOM 759 O O . TYR A 1 97 ? -0.526 -6.301 16.884 1.00 91.44 97 TYR A O 1
ATOM 767 N N . ASP A 1 98 ? 0.197 -4.287 17.558 1.00 90.31 98 ASP A N 1
ATOM 768 C CA . ASP A 1 98 ? 0.428 -4.663 18.946 1.00 90.31 98 ASP A CA 1
ATOM 769 C C . ASP A 1 98 ? -0.870 -4.460 19.731 1.00 90.31 98 ASP A C 1
ATOM 771 O O . ASP A 1 98 ? -1.280 -3.331 20.002 1.00 90.31 98 ASP A O 1
ATOM 775 N N . THR A 1 99 ? -1.527 -5.558 20.099 1.00 86.38 99 THR A N 1
ATOM 776 C CA . THR A 1 99 ? -2.778 -5.518 20.863 1.00 86.38 99 THR A CA 1
ATOM 777 C C . THR A 1 99 ? -2.597 -5.055 22.308 1.00 86.38 99 THR A C 1
ATOM 779 O O . THR A 1 99 ? -3.558 -4.573 22.900 1.00 86.38 99 THR A O 1
ATOM 782 N N . GLU A 1 100 ? -1.408 -5.222 22.898 1.00 85.50 100 GLU A N 1
ATOM 783 C CA . GLU A 1 100 ? -1.144 -4.822 24.286 1.00 85.50 100 GLU A CA 1
ATOM 784 C C . GLU A 1 100 ? -0.978 -3.305 24.387 1.00 85.50 100 GLU A C 1
ATOM 786 O O . GLU A 1 100 ? -1.565 -2.676 25.267 1.00 85.50 100 GLU A O 1
ATOM 791 N N . ASN A 1 101 ? -0.230 -2.717 23.450 1.00 87.00 101 ASN A N 1
ATOM 792 C CA . ASN A 1 101 ? 0.040 -1.276 23.417 1.00 87.00 101 ASN A CA 1
ATOM 793 C C . ASN A 1 101 ? -0.936 -0.494 22.525 1.00 87.00 101 ASN A C 1
ATOM 795 O O . ASN A 1 101 ? -0.985 0.730 22.584 1.00 87.00 101 ASN A O 1
ATOM 799 N N . SER A 1 102 ? -1.762 -1.192 21.740 1.00 90.00 102 SER A N 1
ATOM 800 C CA . SER A 1 102 ? -2.640 -0.608 20.723 1.00 90.00 102 SER A CA 1
ATOM 801 C C . SER A 1 102 ? -1.877 0.239 19.700 1.00 90.00 102 SER A C 1
ATOM 803 O O . SER A 1 102 ? -2.262 1.372 19.427 1.00 90.00 102 SER A O 1
ATOM 805 N N . GLU A 1 103 ? -0.804 -0.303 19.123 1.00 93.44 103 GLU A N 1
ATOM 806 C CA . GLU A 1 103 ? 0.088 0.425 18.209 1.00 93.44 103 GLU A CA 1
ATOM 807 C C . GLU A 1 103 ? 0.277 -0.306 16.877 1.00 93.44 103 GLU A C 1
ATOM 809 O O . GLU A 1 103 ? 0.384 -1.532 16.824 1.00 93.44 103 GLU A O 1
ATOM 814 N N . PHE A 1 104 ? 0.370 0.458 15.787 1.00 93.56 104 PHE A N 1
ATOM 815 C CA . PHE A 1 104 ? 0.794 -0.048 14.487 1.00 93.56 104 PHE A CA 1
ATOM 816 C C . PHE A 1 104 ? 2.302 0.119 14.307 1.00 93.56 104 PHE A C 1
ATOM 818 O O . PHE A 1 104 ? 2.861 1.195 14.514 1.00 93.56 104 PHE A O 1
ATOM 825 N N . THR A 1 105 ? 2.953 -0.934 13.826 1.00 92.75 105 THR A N 1
ATOM 826 C CA . THR A 1 10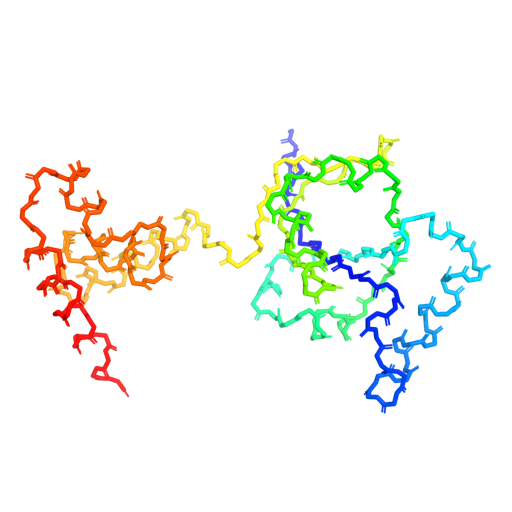5 ? 4.361 -0.912 13.418 1.00 92.75 105 THR A CA 1
ATOM 827 C C . THR A 1 105 ? 4.526 -1.520 12.029 1.00 92.75 105 THR A C 1
ATOM 829 O O . THR A 1 105 ? 3.673 -2.282 11.571 1.00 92.75 105 THR A O 1
ATOM 832 N N . ASP A 1 106 ? 5.630 -1.185 11.350 1.00 90.31 106 ASP A N 1
ATOM 833 C CA . ASP A 1 106 ? 5.927 -1.675 9.993 1.00 90.31 106 ASP A CA 1
ATOM 834 C C . ASP A 1 106 ? 4.744 -1.440 9.030 1.00 90.31 106 ASP A C 1
ATOM 836 O O . ASP A 1 106 ? 4.161 -2.365 8.462 1.00 90.31 106 ASP A O 1
ATOM 840 N N . THR A 1 107 ? 4.320 -0.178 8.933 1.00 90.38 107 THR A N 1
ATOM 841 C CA . THR A 1 107 ? 3.067 0.220 8.281 1.00 90.38 107 THR A CA 1
ATOM 842 C C . THR A 1 107 ? 3.304 0.750 6.866 1.00 90.38 107 THR A C 1
ATOM 844 O O . THR A 1 107 ? 4.133 1.637 6.660 1.00 90.38 107 THR A O 1
ATOM 847 N N . SER A 1 108 ? 2.527 0.262 5.897 1.00 89.81 108 SER A N 1
ATOM 848 C CA . SER A 1 108 ? 2.482 0.770 4.519 1.00 89.81 108 SER A CA 1
ATOM 849 C C . SER A 1 108 ? 1.075 0.652 3.953 1.00 89.81 108 SER A C 1
ATOM 851 O O . SER A 1 108 ? 0.260 -0.104 4.487 1.00 89.81 108 SER A O 1
ATOM 853 N N . LEU A 1 109 ? 0.775 1.369 2.871 1.00 88.38 109 LEU A N 1
ATOM 854 C CA . LEU A 1 109 ? -0.492 1.173 2.167 1.00 88.38 109 LEU A CA 1
ATOM 855 C C . LEU A 1 109 ? -0.537 -0.229 1.554 1.00 88.38 109 LEU A C 1
ATOM 857 O O . LEU A 1 109 ? 0.466 -0.730 1.048 1.00 88.38 109 LEU A O 1
ATOM 861 N N . ALA A 1 110 ? -1.707 -0.864 1.577 1.00 86.06 110 ALA A N 1
ATOM 862 C CA . ALA A 1 110 ? -1.892 -2.187 0.979 1.00 86.06 110 ALA A CA 1
ATOM 863 C C . ALA A 1 110 ? -1.804 -2.165 -0.558 1.00 86.06 110 ALA A C 1
ATOM 865 O O . ALA A 1 110 ? -1.488 -3.184 -1.174 1.00 86.06 110 ALA A O 1
ATOM 866 N N . SER A 1 111 ? -2.066 -1.001 -1.160 1.00 80.00 111 SER A N 1
ATOM 867 C CA . SER A 1 111 ? -1.932 -0.751 -2.595 1.00 80.00 11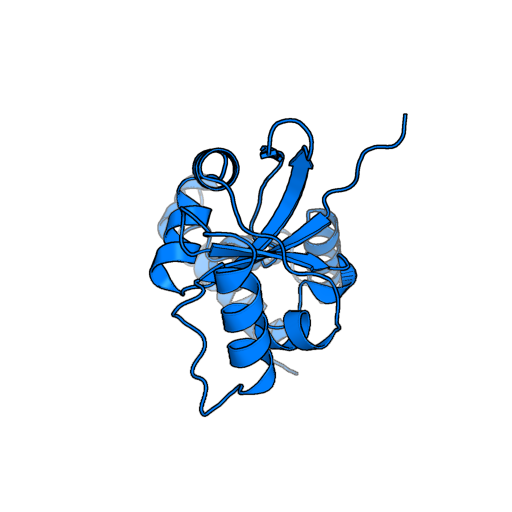1 SER A CA 1
ATOM 868 C C . SER A 1 111 ? -0.482 -0.630 -3.053 1.00 80.00 111 SER A C 1
ATOM 870 O O . SER A 1 111 ? -0.224 -0.722 -4.251 1.00 80.00 111 SER A O 1
ATOM 872 N N . GLU A 1 112 ? 0.465 -0.406 -2.137 1.00 80.62 112 GLU A N 1
ATOM 873 C CA . GLU A 1 112 ? 1.877 -0.390 -2.497 1.00 80.62 112 GLU A CA 1
ATOM 874 C C . GLU A 1 112 ? 2.314 -1.807 -2.885 1.00 80.62 112 GLU A C 1
ATOM 876 O O . GLU A 1 112 ? 2.132 -2.752 -2.104 1.00 80.62 112 GLU A O 1
ATOM 881 N N . PRO A 1 113 ? 2.889 -1.992 -4.084 1.00 80.81 113 PRO A N 1
ATOM 882 C CA . PRO A 1 113 ? 3.369 -3.298 -4.480 1.00 80.81 113 PRO A CA 1
ATOM 883 C C . PRO A 1 113 ? 4.519 -3.744 -3.581 1.00 80.81 113 PRO A C 1
ATOM 885 O O . PRO A 1 113 ? 5.420 -2.978 -3.230 1.00 80.81 113 PRO A O 1
ATOM 888 N N . THR A 1 114 ? 4.487 -5.017 -3.206 1.00 80.62 114 THR A N 1
ATOM 889 C CA . THR A 1 114 ? 5.531 -5.626 -2.383 1.00 80.62 114 THR A CA 1
ATOM 890 C C . THR A 1 114 ? 6.816 -5.799 -3.201 1.00 80.62 114 THR A C 1
ATOM 892 O O . THR A 1 114 ? 6.758 -5.847 -4.434 1.00 80.62 114 THR A O 1
ATOM 895 N N . PRO A 1 115 ? 7.994 -5.944 -2.564 1.00 81.88 115 PRO A N 1
ATOM 896 C CA . PRO A 1 115 ? 9.232 -6.228 -3.291 1.00 81.88 115 PRO A CA 1
ATOM 897 C C . PRO A 1 115 ? 9.119 -7.437 -4.229 1.00 81.88 115 PRO A C 1
ATOM 899 O O . PRO A 1 115 ? 9.585 -7.374 -5.364 1.00 81.88 115 PRO A O 1
ATOM 902 N N . ASP A 1 116 ? 8.442 -8.503 -3.798 1.00 81.00 116 ASP A N 1
ATOM 903 C CA . ASP A 1 116 ? 8.249 -9.710 -4.607 1.00 81.00 116 ASP A CA 1
ATOM 904 C C . ASP A 1 116 ? 7.358 -9.455 -5.828 1.00 81.00 116 ASP A C 1
ATOM 906 O O . ASP A 1 116 ? 7.615 -9.973 -6.915 1.00 81.00 116 ASP A O 1
ATOM 910 N N . GLU A 1 117 ? 6.336 -8.611 -5.690 1.00 84.00 117 GLU A N 1
ATOM 911 C CA . GLU A 1 117 ? 5.494 -8.213 -6.818 1.00 84.00 117 GLU A CA 1
ATOM 912 C C . GLU A 1 117 ? 6.219 -7.298 -7.782 1.00 84.00 117 GLU A C 1
ATOM 914 O O . GLU A 1 117 ? 6.068 -7.475 -8.986 1.00 84.00 117 GLU A O 1
ATOM 919 N N . LEU A 1 118 ? 7.029 -6.361 -7.283 1.00 87.19 118 LEU A N 1
ATOM 920 C CA . LEU A 1 118 ? 7.891 -5.541 -8.129 1.00 87.19 118 LEU A CA 1
ATOM 921 C C . LEU A 1 118 ? 8.857 -6.431 -8.915 1.00 87.19 118 LEU A C 1
ATOM 923 O O . LEU A 1 118 ? 8.987 -6.262 -10.125 1.00 87.19 118 LEU A O 1
ATOM 927 N N . ILE A 1 119 ? 9.463 -7.435 -8.274 1.00 91.19 119 ILE A N 1
ATOM 928 C CA . ILE A 1 119 ? 10.326 -8.414 -8.946 1.00 91.19 119 ILE A CA 1
ATOM 929 C C . ILE A 1 119 ? 9.544 -9.197 -10.008 1.00 91.19 119 ILE A C 1
ATOM 931 O O . ILE A 1 119 ? 10.010 -9.316 -11.143 1.00 91.19 119 ILE A O 1
ATOM 935 N N . ALA A 1 120 ? 8.351 -9.702 -9.687 1.00 88.62 120 ALA A N 1
ATOM 936 C CA . ALA A 1 120 ? 7.510 -10.422 -10.642 1.00 88.62 120 ALA A CA 1
ATOM 937 C C . ALA A 1 120 ? 7.077 -9.531 -11.821 1.00 88.62 120 ALA A C 1
ATOM 939 O O . ALA A 1 120 ? 7.088 -9.970 -12.974 1.00 88.62 120 ALA A O 1
ATOM 940 N N . ARG A 1 121 ? 6.750 -8.262 -11.553 1.00 89.19 121 ARG A N 1
ATOM 941 C CA . ARG A 1 121 ? 6.378 -7.253 -12.552 1.00 89.19 121 ARG A CA 1
ATOM 942 C C . ARG A 1 121 ? 7.549 -6.935 -13.475 1.00 89.19 121 ARG A C 1
ATOM 944 O O . ARG A 1 121 ? 7.393 -6.952 -14.695 1.00 89.19 121 ARG A O 1
ATOM 951 N N . MET A 1 122 ? 8.740 -6.747 -12.908 1.00 93.69 122 MET A N 1
ATOM 952 C CA . MET A 1 122 ? 9.974 -6.577 -13.670 1.00 93.69 122 MET A CA 1
ATOM 953 C C . MET A 1 122 ? 10.262 -7.804 -14.536 1.00 93.69 122 MET A C 1
ATOM 955 O O . MET A 1 122 ? 10.519 -7.658 -15.727 1.00 93.69 122 MET A O 1
ATOM 959 N N . ALA A 1 123 ? 10.169 -9.016 -13.984 1.00 93.31 123 ALA A N 1
ATOM 960 C CA . ALA A 1 123 ? 10.382 -10.252 -14.735 1.00 93.31 123 ALA A CA 1
ATOM 961 C C . ALA A 1 123 ? 9.398 -10.391 -15.908 1.00 93.31 123 ALA A C 1
ATOM 963 O O . ALA A 1 123 ? 9.805 -10.764 -17.010 1.00 93.31 123 ALA A O 1
ATOM 964 N N . LEU A 1 124 ? 8.126 -10.033 -15.705 1.00 91.88 124 LEU A N 1
ATOM 965 C CA . LEU A 1 124 ? 7.117 -10.007 -16.762 1.00 91.88 124 LEU A CA 1
ATOM 966 C C . LEU A 1 124 ? 7.502 -9.040 -17.889 1.00 91.88 124 LEU A C 1
ATOM 968 O O . LEU A 1 124 ? 7.442 -9.416 -19.059 1.00 91.88 124 LEU A O 1
ATOM 972 N N . PHE A 1 125 ? 7.902 -7.811 -17.557 1.00 93.88 125 PHE A N 1
ATOM 973 C CA . PHE A 1 125 ? 8.287 -6.797 -18.543 1.00 93.88 125 PHE A CA 1
ATOM 974 C C . PHE A 1 125 ? 9.559 -7.192 -19.301 1.00 93.88 125 PHE A C 1
ATOM 976 O O . PHE A 1 125 ? 9.587 -7.134 -20.532 1.00 93.88 125 PHE A O 1
ATOM 983 N N . LEU A 1 126 ? 10.567 -7.708 -18.598 1.00 94.12 126 LEU A N 1
ATOM 984 C CA . LEU A 1 126 ? 11.791 -8.227 -19.209 1.00 94.12 126 LEU A CA 1
ATOM 985 C C . LEU A 1 126 ? 11.502 -9.399 -20.158 1.00 94.12 126 LEU A C 1
ATOM 987 O O . LEU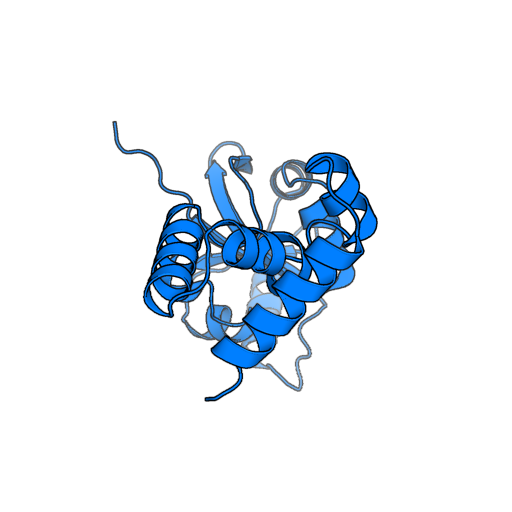 A 1 126 ? 12.031 -9.440 -21.268 1.00 94.12 126 LEU A O 1
ATOM 991 N N . ASN A 1 127 ? 10.611 -10.321 -19.777 1.00 92.19 127 ASN A N 1
ATOM 992 C CA . ASN A 1 127 ? 10.197 -11.432 -20.638 1.00 92.19 127 ASN A CA 1
ATOM 993 C C . ASN A 1 127 ? 9.452 -10.963 -21.905 1.00 92.19 127 ASN A C 1
ATOM 995 O O . ASN A 1 127 ? 9.462 -11.652 -22.921 1.00 92.19 127 ASN A O 1
ATOM 999 N N . ARG A 1 128 ? 8.856 -9.763 -21.886 1.00 88.75 128 ARG A N 1
ATOM 1000 C CA . ARG A 1 128 ? 8.269 -9.101 -23.069 1.00 88.75 128 ARG A CA 1
ATOM 1001 C C . ARG A 1 128 ? 9.305 -8.367 -23.933 1.00 88.75 128 ARG A C 1
ATOM 1003 O O . ARG A 1 128 ? 8.950 -7.625 -24.850 1.00 88.75 128 ARG A O 1
ATOM 1010 N N . GLY A 1 129 ? 10.594 -8.557 -23.657 1.00 92.06 129 GLY A N 1
ATOM 1011 C CA . GLY A 1 129 ? 11.684 -7.942 -24.409 1.00 92.06 129 GLY A CA 1
ATOM 1012 C C . GLY A 1 129 ? 11.816 -6.441 -24.159 1.00 92.06 129 GLY A C 1
ATOM 1013 O O . GLY A 1 129 ? 12.289 -5.721 -25.041 1.00 92.06 129 GLY A O 1
ATOM 1014 N N . LEU A 1 130 ? 11.350 -5.954 -23.005 1.00 94.81 130 LEU A N 1
ATOM 1015 C CA . LEU A 1 130 ? 11.739 -4.642 -22.495 1.00 94.81 130 LEU A CA 1
ATOM 1016 C C . LEU A 1 130 ? 13.125 -4.752 -21.863 1.00 94.81 130 LEU A C 1
ATOM 1018 O O . LEU A 1 130 ? 13.480 -5.763 -21.258 1.00 94.81 130 LEU A O 1
ATOM 1022 N N . SER A 1 131 ? 13.921 -3.701 -21.992 1.00 95.69 131 SER A N 1
ATOM 1023 C CA . SER A 1 131 ? 15.164 -3.562 -21.245 1.00 95.69 131 SER A CA 1
ATOM 1024 C C . SER A 1 131 ? 14.884 -3.265 -19.770 1.00 95.69 131 SER A C 1
ATOM 1026 O O . SER A 1 131 ? 13.805 -2.800 -19.387 1.00 95.69 131 SER A O 1
ATOM 1028 N N . LEU A 1 132 ? 15.897 -3.476 -18.924 1.00 94.75 132 LEU A N 1
ATOM 1029 C CA . LEU A 1 132 ? 15.826 -3.100 -17.512 1.00 94.75 132 LEU A CA 1
ATOM 1030 C C . LEU A 1 132 ? 15.548 -1.599 -17.339 1.00 94.75 132 LEU A C 1
ATOM 1032 O O . LEU A 1 132 ? 14.778 -1.215 -16.467 1.00 94.75 132 LEU A O 1
ATOM 1036 N N . HIS A 1 133 ? 16.131 -0.755 -18.193 1.00 94.81 133 HIS A N 1
ATOM 1037 C CA . HIS A 1 133 ? 15.921 0.690 -18.138 1.00 94.81 133 HIS A CA 1
ATOM 1038 C C . HIS A 1 133 ? 14.480 1.081 -18.468 1.00 94.81 133 HIS A C 1
ATOM 1040 O O . HIS A 1 133 ? 13.914 1.904 -17.760 1.00 94.81 133 HIS A O 1
ATOM 1046 N N . GLU A 1 134 ? 13.884 0.475 -19.495 1.00 95.56 134 GLU A N 1
ATOM 1047 C CA . GLU A 1 134 ? 12.481 0.710 -19.865 1.00 95.56 134 GLU A CA 1
ATOM 1048 C C . GLU A 1 134 ? 11.510 0.234 -18.788 1.00 95.56 134 GLU A C 1
ATOM 1050 O O . GLU A 1 134 ? 10.553 0.931 -18.458 1.00 95.56 134 GLU A O 1
ATOM 1055 N N . THR A 1 135 ? 11.804 -0.929 -18.207 1.00 95.31 135 THR A N 1
ATOM 1056 C CA . THR A 1 135 ? 11.040 -1.525 -17.110 1.00 95.31 135 THR A CA 1
ATOM 1057 C C . THR A 1 135 ? 11.038 -0.610 -15.886 1.00 95.31 135 THR A C 1
ATOM 1059 O O . THR A 1 135 ? 9.979 -0.276 -15.365 1.00 95.31 135 THR A O 1
ATOM 1062 N N . VAL A 1 136 ? 12.219 -0.182 -15.431 1.00 93.94 136 VAL A N 1
ATOM 1063 C CA . VAL A 1 136 ? 12.349 0.649 -14.227 1.00 93.94 136 VAL A CA 1
ATOM 1064 C C . VAL A 1 136 ? 11.779 2.049 -14.457 1.00 93.94 136 VAL A C 1
ATOM 1066 O O . VAL A 1 136 ? 11.093 2.559 -13.579 1.00 93.94 136 VAL A O 1
ATOM 1069 N N . ASP A 1 137 ? 12.016 2.663 -15.621 1.00 95.62 137 ASP A N 1
ATOM 1070 C CA . ASP A 1 137 ? 11.496 4.007 -15.912 1.00 95.62 137 ASP A CA 1
ATOM 1071 C C . ASP A 1 137 ? 9.970 4.038 -15.910 1.00 95.62 137 ASP A C 1
ATOM 1073 O O . ASP A 1 137 ? 9.381 4.925 -15.297 1.00 95.62 137 ASP A O 1
ATOM 1077 N N . TYR A 1 138 ? 9.339 3.044 -16.535 1.00 94.56 138 TYR A N 1
ATOM 1078 C CA . TYR A 1 138 ? 7.887 2.931 -16.548 1.00 94.56 138 TYR A CA 1
ATOM 1079 C C . TYR A 1 138 ? 7.321 2.655 -15.150 1.00 94.56 138 TYR A C 1
ATOM 1081 O O . TYR A 1 138 ? 6.387 3.330 -14.729 1.00 94.56 138 TYR A O 1
ATOM 1089 N N . LEU A 1 139 ? 7.899 1.706 -14.401 1.00 91.81 139 LEU A N 1
ATOM 1090 C CA . LEU A 1 139 ? 7.411 1.397 -13.055 1.00 91.81 139 LEU A CA 1
ATOM 1091 C C . LEU A 1 139 ? 7.490 2.618 -12.139 1.00 91.81 139 LEU A C 1
ATOM 1093 O O . LEU A 1 139 ? 6.520 2.945 -11.473 1.00 91.81 139 LEU A O 1
ATOM 1097 N N . VAL A 1 140 ? 8.621 3.318 -12.128 1.00 90.12 140 VAL A N 1
ATOM 1098 C CA . VAL A 1 140 ? 8.846 4.433 -11.203 1.00 90.12 140 VAL A CA 1
ATOM 1099 C C . VAL A 1 140 ? 7.998 5.662 -11.546 1.00 90.12 140 VAL A C 1
ATOM 1101 O O . VAL A 1 140 ? 7.502 6.325 -10.634 1.00 90.12 140 VAL A O 1
ATOM 1104 N N . VAL A 1 141 ? 7.855 5.982 -12.837 1.00 91.25 141 VAL A N 1
ATOM 1105 C CA . VAL A 1 141 ? 7.222 7.233 -13.288 1.00 91.25 141 VAL A CA 1
ATOM 1106 C C . VAL A 1 141 ? 5.737 7.067 -13.596 1.00 91.25 141 VAL A C 1
ATOM 1108 O O . VAL A 1 141 ? 4.969 7.966 -13.279 1.00 91.25 141 VAL A O 1
ATOM 1111 N N . GLU A 1 142 ? 5.334 5.953 -14.210 1.00 89.69 142 GLU A N 1
ATOM 1112 C CA . GLU A 1 142 ? 3.965 5.762 -14.712 1.00 89.69 142 GLU A CA 1
ATOM 1113 C C . GLU A 1 142 ? 3.136 4.850 -13.803 1.00 89.69 142 GLU A C 1
ATOM 1115 O O . GLU A 1 142 ? 2.005 5.179 -13.481 1.00 89.69 142 GLU A O 1
ATOM 1120 N N . GLU A 1 143 ? 3.664 3.691 -13.386 1.00 86.44 143 GLU A N 1
ATOM 1121 C CA . GLU A 1 143 ? 2.857 2.720 -12.622 1.00 86.44 143 GLU A CA 1
ATOM 1122 C C . GLU A 1 143 ? 2.782 3.063 -11.128 1.00 86.44 143 GLU A C 1
ATOM 1124 O O . GLU A 1 143 ? 1.727 2.933 -10.515 1.00 86.44 143 GLU A O 1
ATOM 1129 N N . LEU A 1 144 ? 3.901 3.485 -10.534 1.00 85.06 144 LEU A N 1
ATOM 1130 C CA . LEU A 1 144 ? 3.986 3.828 -9.112 1.00 85.06 144 LEU A CA 1
ATOM 1131 C C . LEU A 1 144 ? 3.838 5.328 -8.849 1.00 85.06 144 LEU A C 1
ATOM 1133 O O . LEU A 1 144 ? 3.673 5.712 -7.694 1.00 85.06 144 LEU A O 1
ATOM 1137 N N . GLU A 1 145 ? 3.982 6.156 -9.888 1.00 85.88 145 GLU A N 1
ATOM 1138 C CA . GLU A 1 145 ? 3.935 7.625 -9.824 1.00 85.88 145 GLU A CA 1
ATOM 1139 C C . GLU A 1 145 ? 4.794 8.230 -8.688 1.00 85.88 145 GLU A C 1
ATOM 1141 O O . GLU A 1 145 ? 4.487 9.286 -8.134 1.00 85.88 145 GLU A O 1
ATOM 1146 N N . GLN A 1 146 ? 5.902 7.570 -8.318 1.00 81.12 146 GLN A N 1
ATOM 1147 C CA . GLN A 1 146 ? 6.736 7.981 -7.178 1.00 81.12 146 GLN A CA 1
ATOM 1148 C C . GLN A 1 146 ? 7.527 9.258 -7.464 1.00 81.12 146 GLN A C 1
ATOM 1150 O O . GLN A 1 146 ? 7.829 10.030 -6.552 1.00 81.12 146 GLN A O 1
ATOM 1155 N N . TYR A 1 147 ? 7.885 9.469 -8.730 1.00 87.81 147 TYR A N 1
ATOM 1156 C CA . TYR A 1 147 ? 8.643 10.625 -9.188 1.00 87.81 147 TYR A CA 1
ATOM 1157 C C . TYR A 1 147 ? 8.113 11.113 -10.530 1.00 87.81 147 TYR A C 1
ATOM 1159 O O . TYR A 1 147 ? 7.764 10.319 -11.402 1.00 87.81 147 TYR A O 1
ATOM 1167 N N . SER A 1 148 ? 8.171 12.427 -10.748 1.00 92.62 148 SER A N 1
ATOM 1168 C CA . SER A 1 148 ? 7.989 12.974 -12.092 1.00 92.62 148 SER A CA 1
ATOM 1169 C C . SER A 1 148 ? 9.144 12.547 -13.011 1.00 92.62 148 SER A C 1
ATOM 1171 O O . SER A 1 148 ? 10.261 12.272 -12.557 1.00 92.62 148 SER A O 1
ATOM 1173 N N . ALA A 1 149 ? 8.920 12.556 -14.329 1.00 92.31 149 ALA A N 1
ATOM 1174 C CA . ALA A 1 149 ? 9.963 12.233 -15.305 1.00 92.31 149 ALA A CA 1
ATOM 1175 C C . ALA A 1 149 ? 11.206 13.138 -15.169 1.00 92.31 149 ALA A C 1
ATOM 1177 O O . ALA A 1 149 ? 12.327 12.691 -15.399 1.00 92.31 149 ALA A O 1
ATOM 1178 N N . GLU A 1 150 ? 11.022 14.407 -14.792 1.00 93.56 150 GLU A N 1
ATOM 1179 C CA . GLU A 1 150 ? 12.087 15.378 -14.525 1.00 93.56 150 GLU A CA 1
ATOM 1180 C C . GLU A 1 150 ? 12.928 14.963 -13.310 1.00 93.56 150 GLU A C 1
ATOM 1182 O O . GLU A 1 150 ? 14.159 14.930 -13.389 1.00 93.56 150 GLU A O 1
ATOM 1187 N N . GLN A 1 151 ? 12.269 14.626 -12.198 1.00 89.25 151 GLN A N 1
ATOM 1188 C CA . GLN A 1 151 ? 12.930 14.196 -10.966 1.00 89.25 151 GLN A CA 1
ATOM 1189 C C . GLN A 1 151 ? 13.692 12.889 -11.192 1.00 89.25 151 GLN A C 1
ATOM 1191 O O . GLN A 1 151 ? 14.873 12.788 -10.856 1.00 89.25 151 GLN A O 1
ATOM 1196 N N . TRP A 1 152 ? 13.048 11.918 -11.839 1.00 96.25 152 TRP A N 1
ATOM 1197 C CA . TRP A 1 152 ? 13.653 10.624 -12.122 1.00 96.25 152 TRP A CA 1
ATOM 1198 C C . TRP A 1 152 ? 14.833 10.723 -13.100 1.00 96.25 152 TRP A C 1
ATOM 1200 O O . TRP A 1 152 ? 15.882 10.115 -12.879 1.00 96.25 152 TRP A O 1
ATOM 1210 N N . ALA A 1 153 ? 14.727 11.561 -14.137 1.00 94.88 153 ALA A N 1
ATOM 1211 C CA . ALA A 1 153 ? 15.834 11.841 -15.052 1.00 94.88 153 ALA A CA 1
ATOM 1212 C C . ALA A 1 153 ? 17.053 12.424 -14.321 1.00 94.88 153 ALA A C 1
ATOM 1214 O O . ALA A 1 153 ? 18.184 12.001 -14.581 1.00 94.88 153 ALA A O 1
ATOM 1215 N N . SER A 1 154 ? 16.820 13.346 -13.379 1.00 94.56 154 SER A N 1
ATOM 1216 C CA . SER A 1 154 ? 17.876 13.916 -12.538 1.00 94.56 154 SER A CA 1
ATOM 1217 C C . SER A 1 154 ? 18.543 12.854 -11.661 1.00 94.56 154 SER A C 1
ATOM 1219 O O . SER A 1 154 ? 19.768 12.837 -11.577 1.00 94.56 154 SER A O 1
ATOM 1221 N N . ILE A 1 155 ? 17.767 11.955 -11.043 1.00 92.88 155 ILE A N 1
ATOM 1222 C CA . ILE A 1 155 ? 18.291 10.858 -10.210 1.00 92.88 155 ILE A CA 1
ATOM 1223 C C . ILE A 1 155 ? 19.159 9.906 -11.041 1.00 92.88 155 ILE A C 1
ATOM 1225 O O . ILE A 1 155 ? 20.249 9.529 -10.617 1.00 92.88 155 ILE A O 1
ATOM 1229 N N . ARG A 1 156 ? 18.712 9.546 -12.250 1.00 92.69 156 ARG A N 1
ATOM 1230 C CA . ARG A 1 156 ? 19.467 8.644 -13.132 1.00 92.69 156 ARG A CA 1
ATOM 1231 C C . ARG A 1 156 ? 20.644 9.301 -13.859 1.00 92.69 156 ARG A C 1
ATOM 1233 O O . ARG A 1 156 ? 21.409 8.593 -14.509 1.00 92.69 156 ARG A O 1
ATOM 1240 N N . GLY A 1 157 ? 20.761 10.628 -13.832 1.00 94.62 157 GLY A N 1
ATOM 1241 C CA . GLY A 1 157 ? 21.769 11.351 -14.611 1.00 94.62 157 GLY A CA 1
ATOM 1242 C C . GLY A 1 157 ? 21.582 11.217 -16.129 1.00 94.62 157 GLY A C 1
ATOM 1243 O O . GLY A 1 157 ? 22.563 11.161 -16.869 1.00 94.62 157 GLY A O 1
ATOM 1244 N N . VAL A 1 158 ? 20.335 11.142 -16.608 1.00 94.94 158 VAL A N 1
ATOM 1245 C CA . VAL A 1 158 ? 20.007 11.041 -18.043 1.00 94.94 158 VAL A CA 1
ATOM 1246 C C . VAL A 1 158 ? 19.104 12.187 -18.490 1.00 94.94 158 VAL A C 1
ATOM 1248 O O . VAL A 1 158 ? 18.481 12.870 -17.684 1.00 94.94 158 VAL A O 1
ATOM 1251 N N . GLY A 1 159 ? 18.990 12.402 -19.801 1.00 95.75 159 GLY A N 1
ATOM 1252 C CA . GLY A 1 159 ? 18.047 13.384 -20.335 1.00 95.75 159 GLY A CA 1
ATOM 1253 C C . GLY A 1 159 ? 16.592 12.935 -20.171 1.00 95.75 159 GLY A C 1
ATOM 1254 O O . GLY A 1 159 ? 16.260 11.786 -20.456 1.00 95.75 159 GLY A O 1
ATOM 1255 N N . ILE A 1 160 ? 15.695 13.865 -19.826 1.00 96.44 160 ILE A N 1
ATOM 1256 C CA . ILE A 1 160 ? 14.252 13.594 -19.671 1.00 96.44 160 ILE A CA 1
ATOM 1257 C C . ILE A 1 160 ? 13.607 12.921 -20.891 1.00 96.44 160 ILE A C 1
ATOM 1259 O O . ILE A 1 160 ? 12.704 12.098 -20.752 1.00 96.44 160 ILE A O 1
ATOM 1263 N N . LYS A 1 161 ? 14.091 13.226 -22.102 1.00 96.44 161 LYS A N 1
ATOM 1264 C CA . LYS A 1 161 ? 13.606 12.595 -23.337 1.00 96.44 161 LYS A CA 1
ATOM 1265 C C . LYS A 1 161 ? 13.813 11.078 -23.336 1.00 96.44 161 LYS A C 1
ATOM 1267 O O . LYS A 1 161 ? 12.977 10.379 -23.893 1.00 96.44 161 LYS A O 1
ATOM 1272 N N . ALA A 1 162 ? 14.883 10.580 -22.712 1.00 95.38 162 ALA A N 1
ATOM 1273 C CA . ALA A 1 162 ? 15.133 9.146 -22.597 1.00 95.38 162 ALA A CA 1
ATOM 1274 C C . ALA A 1 162 ? 14.084 8.479 -21.699 1.00 95.38 162 ALA A C 1
ATOM 1276 O O . ALA A 1 162 ? 13.495 7.490 -22.113 1.00 95.38 162 ALA A O 1
ATOM 1277 N N . ILE A 1 163 ? 13.782 9.076 -20.537 1.00 95.75 163 ILE A N 1
ATOM 1278 C CA . ILE A 1 163 ? 12.744 8.580 -19.619 1.00 95.75 163 ILE A CA 1
ATOM 1279 C C . ILE A 1 163 ? 11.387 8.527 -20.324 1.00 95.75 163 ILE A C 1
ATOM 1281 O O . ILE A 1 163 ? 10.779 7.470 -20.408 1.00 95.75 163 ILE A O 1
ATOM 1285 N N . ARG A 1 164 ? 10.953 9.638 -20.935 1.00 94.94 164 ARG A N 1
ATOM 1286 C CA . ARG A 1 164 ? 9.659 9.696 -21.638 1.00 94.94 164 ARG A CA 1
ATOM 1287 C C . ARG A 1 164 ? 9.582 8.734 -22.827 1.00 94.94 164 ARG A C 1
ATOM 1289 O O . ARG A 1 164 ? 8.524 8.173 -23.094 1.00 94.94 164 ARG A O 1
ATOM 1296 N N . SER A 1 165 ? 10.684 8.552 -23.560 1.00 95.44 165 SER A N 1
ATOM 1297 C CA . SER A 1 165 ? 10.733 7.592 -24.668 1.00 95.44 165 SER A CA 1
ATOM 1298 C C . SER A 1 165 ? 10.608 6.155 -24.171 1.00 95.44 165 SER A C 1
ATOM 1300 O O . SER A 1 165 ? 9.873 5.379 -24.773 1.00 95.44 165 SER A O 1
ATOM 1302 N N . ASN A 1 166 ? 11.303 5.826 -23.082 1.00 94.50 166 ASN A N 1
ATOM 1303 C CA . ASN A 1 166 ? 11.246 4.521 -22.442 1.00 94.50 166 ASN A CA 1
ATOM 1304 C C . ASN A 1 166 ? 9.837 4.228 -21.917 1.00 94.50 166 ASN A C 1
ATOM 1306 O O . ASN A 1 166 ? 9.271 3.206 -22.287 1.00 94.50 166 ASN A O 1
ATOM 1310 N N . SER A 1 167 ? 9.238 5.148 -21.150 1.00 91.56 167 SER A N 1
ATOM 1311 C CA . SER A 1 167 ? 7.867 5.005 -20.645 1.00 91.56 167 SER A CA 1
ATOM 1312 C C . SER A 1 167 ? 6.871 4.775 -21.776 1.00 91.56 167 SER A C 1
ATOM 1314 O O . SER A 1 167 ? 6.125 3.806 -21.734 1.00 91.56 167 SER A O 1
ATOM 1316 N N . ARG A 1 168 ? 6.914 5.591 -22.840 1.00 92.12 168 ARG A N 1
ATOM 1317 C CA . ARG A 1 168 ? 6.013 5.438 -23.992 1.00 92.12 168 ARG A CA 1
ATOM 1318 C C . ARG A 1 168 ? 6.177 4.087 -24.690 1.00 92.12 168 ARG A C 1
ATOM 1320 O O . ARG A 1 168 ? 5.179 3.446 -24.994 1.00 92.12 168 ARG A O 1
ATOM 1327 N N . HIS A 1 169 ? 7.411 3.658 -24.950 1.00 91.69 169 HIS A N 1
ATOM 1328 C CA . HIS A 1 169 ? 7.659 2.372 -25.605 1.00 91.69 169 HIS A CA 1
ATOM 1329 C C . HIS A 1 169 ? 7.210 1.192 -24.731 1.00 91.69 169 HIS A C 1
ATOM 1331 O O . HIS A 1 169 ? 6.656 0.220 -25.244 1.00 91.69 169 HIS A O 1
ATOM 1337 N N . THR A 1 170 ? 7.384 1.298 -23.410 1.00 91.19 170 THR A N 1
ATOM 1338 C CA . THR A 1 170 ? 6.813 0.342 -22.461 1.00 91.19 170 THR A CA 1
ATOM 1339 C C . THR A 1 170 ? 5.289 0.335 -22.541 1.00 91.19 170 THR A C 1
ATOM 1341 O O . THR A 1 170 ? 4.731 -0.742 -22.733 1.00 91.19 170 THR A O 1
ATOM 1344 N N . SER A 1 171 ? 4.626 1.499 -22.488 1.00 88.88 171 SER A N 1
ATOM 1345 C CA . SER A 1 171 ? 3.164 1.626 -22.603 1.00 88.88 171 SER A CA 1
ATOM 1346 C C . SER A 1 171 ? 2.613 0.992 -23.883 1.00 88.88 171 SER A C 1
ATOM 1348 O O . SER A 1 171 ? 1.609 0.291 -23.831 1.00 88.88 171 SER A O 1
ATOM 1350 N N . GLU A 1 172 ? 3.282 1.194 -25.020 1.00 88.69 172 GLU A N 1
ATOM 1351 C CA . GLU A 1 172 ? 2.918 0.574 -26.303 1.00 88.69 172 GLU A CA 1
ATOM 1352 C C . GLU A 1 172 ? 3.006 -0.962 -26.207 1.00 88.69 172 GLU A C 1
ATOM 1354 O O . GLU A 1 172 ? 2.037 -1.667 -26.472 1.00 88.69 172 GLU A O 1
ATOM 1359 N N . LYS A 1 173 ? 4.127 -1.499 -25.709 1.00 86.25 173 LYS A N 1
ATOM 1360 C CA . LYS A 1 173 ? 4.340 -2.954 -25.592 1.00 86.25 173 LYS A CA 1
ATOM 1361 C C . LYS A 1 173 ? 3.454 -3.658 -24.562 1.00 86.25 173 LYS A C 1
ATOM 1363 O O . LYS A 1 173 ? 3.252 -4.872 -24.654 1.00 86.25 173 LYS A O 1
ATOM 1368 N N . ILE A 1 174 ? 2.993 -2.954 -23.532 1.00 85.44 174 ILE A N 1
ATOM 1369 C CA . ILE A 1 174 ? 2.070 -3.522 -22.540 1.00 85.44 174 ILE A CA 1
ATOM 1370 C C . ILE A 1 174 ? 0.602 -3.350 -22.948 1.00 85.44 174 ILE A C 1
ATOM 1372 O O . ILE A 1 174 ? -0.197 -4.204 -22.571 1.00 85.44 174 ILE A O 1
ATOM 1376 N N . GLY A 1 175 ? 0.277 -2.278 -23.684 1.00 67.25 175 GLY A N 1
ATOM 1377 C CA . GLY A 1 175 ? -1.074 -1.885 -24.091 1.00 67.25 175 GLY A CA 1
ATOM 1378 C C . GLY A 1 175 ? -1.591 -2.544 -25.372 1.00 67.25 175 GLY A C 1
ATOM 1379 O O . GLY A 1 175 ? -2.781 -2.449 -25.636 1.00 67.25 175 GLY A O 1
ATOM 1380 N N . ASP A 1 176 ? -0.746 -3.247 -26.132 1.00 58.00 176 ASP A N 1
ATOM 1381 C CA . ASP A 1 176 ? -1.150 -4.108 -27.262 1.00 58.00 176 ASP A CA 1
ATOM 1382 C C . ASP A 1 176 ? -1.868 -5.414 -26.806 1.00 58.00 176 ASP A C 1
ATOM 1384 O O . ASP A 1 176 ? -1.632 -6.503 -27.340 1.00 58.00 176 ASP A O 1
ATOM 1388 N N . LEU A 1 177 ? -2.746 -5.317 -25.799 1.00 47.28 177 LEU A N 1
ATOM 1389 C CA . LEU A 1 177 ? -3.614 -6.372 -25.251 1.00 47.28 177 LEU A CA 1
ATOM 1390 C C . LEU A 1 177 ? -5.078 -5.919 -25.247 1.00 47.28 177 LEU A C 1
ATOM 1392 O O . LEU A 1 177 ? -5.943 -6.808 -25.411 1.00 47.28 177 LEU A O 1
#

Foldseek 3Di:
DDDPFFWKKKKFALPPDDCVVPVVSVVLSVVQCVVDVLVPRMKMFTDHLVCLPPDSVRRPVVDGDIDRQHPQALVQDDPVQNVCCVVVRMFIWGFDADPVRSYTDPIDGSPDDDPVRLVVQLVVLVVLVQDSLLSVLQCCCPVVVVDHLVRVCVVVVHDSVVSVVSNVVSCVSVVPD

Sequence (177 aa):
MESADRELITLFETKAVDPNTQPELARQMLESRTKVASETGYMMKFGERSHRALSVYDAYDLGGQGYPVSETALESLPAYIRANLERDGNVQILARYDTENSEFTDTSLASEPTPDELIARMALFLNRGLSLHETVDYLVVEELEQYSAEQWASIRGVGIKAIRSNSRHTSEKIGDL

Or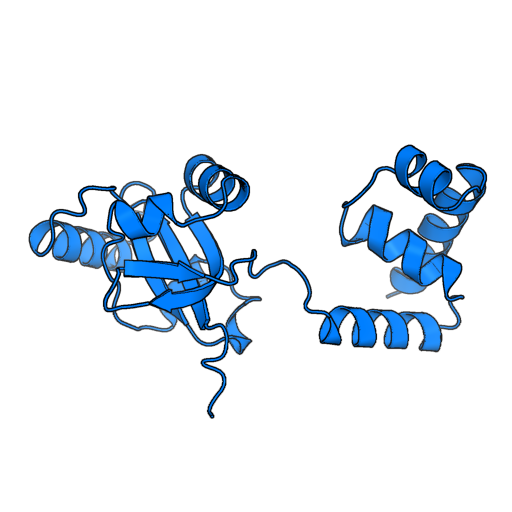ganism: NCBI:txid1227457